Protein AF-A0A1M6J840-F1 (afdb_monomer)

Sequence (145 aa):
MKVAVNNKMIVSPKTFFLSILGLAYYFLIAIFLFRVDLVDKVESPLLLDLDFYFIVFISILLSFSWFLMNYFLTHFLLIYKLQNKRKSEPDLFISTMICSIGYLSCALLINYILDYDFGHFIAYAFLFLAIRIIWAVFSSAFFKK

pLDDT: mean 82.2, std 14.65, range [29.92, 95.06]

Secondary structure (DSSP, 8-state):
------------HHHHHHHHHHHHHHHHHHHHHH-HHHHTT--SSGGG-HHHHHHHHHHHHHHHHHHHHHHHHHHHHHHTT-S-TTS-HHHHHHHHHHHHHHHHHHHHHHHHHTT--HHHHHHHHHHHHHHHHHHHHHHHHH---

Mean predicted aligned error: 7.21 Å

Solvent-accessible surface area (backbone atoms only — not comparable to full-atom values): 8091 Å² total; per-residue (Å²): 133,87,78,76,75,77,88,66,86,80,77,52,71,67,56,51,53,52,48,34,55,59,41,16,52,56,43,42,51,46,40,65,72,37,33,56,84,60,51,74,64,49,50,87,63,61,94,78,25,64,56,46,53,48,52,52,50,51,14,42,51,53,17,46,56,50,50,50,50,49,51,52,50,41,50,52,40,57,77,68,55,47,54,70,96,82,63,54,72,68,58,49,44,52,54,47,50,56,54,48,52,52,33,47,52,50,18,50,51,52,27,59,76,67,72,46,52,49,68,53,29,53,51,43,30,52,46,50,53,50,51,49,50,52,48,41,53,49,46,43,71,73,60,76,123

Structure (mmCIF, N/CA/C/O backbone):
data_AF-A0A1M6J840-F1
#
_entry.id   AF-A0A1M6J840-F1
#
loop_
_atom_site.group_PDB
_atom_site.id
_atom_site.type_symbol
_atom_site.label_atom_id
_atom_site.label_alt_id
_atom_site.label_comp_id
_atom_site.label_asym_id
_atom_site.label_entity_id
_atom_site.label_seq_id
_atom_site.pdbx_PDB_ins_code
_atom_site.Cartn_x
_atom_site.Cartn_y
_atom_site.Cartn_z
_atom_site.occupancy
_atom_site.B_iso_or_equiv
_atom_site.auth_seq_id
_atom_site.auth_comp_id
_atom_site.auth_asym_id
_atom_site.auth_atom_id
_atom_site.pdbx_PDB_model_num
ATOM 1 N N . MET A 1 1 ? 27.668 3.331 -30.085 1.00 34.53 1 MET A N 1
ATOM 2 C CA . MET A 1 1 ? 27.729 4.018 -28.777 1.00 34.53 1 MET A CA 1
ATOM 3 C C . MET A 1 1 ? 26.636 3.430 -27.885 1.00 34.53 1 MET A C 1
ATOM 5 O O . MET A 1 1 ? 25.463 3.657 -28.152 1.00 34.53 1 MET A O 1
ATOM 9 N N . LYS A 1 2 ? 26.982 2.556 -26.927 1.00 29.92 2 LYS A N 1
ATOM 10 C CA . LYS A 1 2 ? 26.006 2.014 -25.964 1.00 29.92 2 LYS A CA 1
ATOM 11 C C . LYS A 1 2 ? 25.681 3.137 -24.982 1.00 29.92 2 LYS A C 1
ATOM 13 O O . LYS A 1 2 ? 26.524 3.481 -24.163 1.00 29.92 2 LYS A O 1
ATOM 18 N N . VAL A 1 3 ? 24.496 3.727 -25.104 1.00 31.25 3 VAL A N 1
ATOM 19 C CA . VAL A 1 3 ? 23.964 4.634 -24.084 1.00 31.25 3 VAL A CA 1
ATOM 20 C C . VAL A 1 3 ? 23.815 3.802 -22.814 1.00 31.25 3 VAL A C 1
ATOM 22 O O . VAL A 1 3 ? 23.022 2.860 -22.777 1.00 31.25 3 VAL A O 1
ATOM 25 N N . ALA A 1 4 ? 24.646 4.086 -21.814 1.00 35.59 4 ALA A N 1
ATOM 26 C CA . ALA A 1 4 ? 24.470 3.548 -20.479 1.00 35.59 4 ALA A CA 1
ATOM 27 C C . ALA A 1 4 ? 23.125 4.071 -19.967 1.00 35.59 4 ALA A C 1
ATOM 29 O O . ALA A 1 4 ? 22.979 5.260 -19.691 1.00 35.59 4 ALA A O 1
ATOM 30 N N . VAL A 1 5 ? 22.119 3.197 -19.925 1.00 42.78 5 VAL A N 1
ATOM 31 C CA . VAL A 1 5 ? 20.862 3.496 -19.240 1.00 42.78 5 VAL A CA 1
ATOM 32 C C . VAL A 1 5 ? 21.225 3.583 -17.766 1.00 42.78 5 VAL A C 1
ATOM 34 O O . VAL A 1 5 ? 21.649 2.601 -17.155 1.00 42.78 5 VAL A O 1
ATOM 37 N N . ASN A 1 6 ? 21.181 4.795 -17.229 1.00 40.94 6 ASN A N 1
ATOM 38 C CA . ASN A 1 6 ? 21.389 5.045 -15.818 1.00 40.94 6 ASN A CA 1
ATOM 39 C C . ASN A 1 6 ? 20.153 4.499 -15.090 1.00 40.94 6 ASN A C 1
ATOM 41 O O . ASN A 1 6 ? 19.196 5.233 -14.907 1.00 40.94 6 ASN A O 1
ATOM 45 N N . ASN A 1 7 ? 20.156 3.205 -14.742 1.00 52.66 7 ASN A N 1
ATOM 46 C CA . ASN A 1 7 ? 19.033 2.466 -14.135 1.00 52.66 7 ASN A CA 1
ATOM 47 C C . ASN A 1 7 ? 18.711 2.919 -12.689 1.00 52.66 7 ASN A C 1
ATOM 49 O O . ASN A 1 7 ? 18.474 2.094 -11.802 1.00 52.66 7 ASN A O 1
ATOM 53 N N . LYS A 1 8 ? 18.766 4.217 -12.392 1.00 56.44 8 LYS A N 1
ATOM 54 C CA . LYS A 1 8 ? 18.441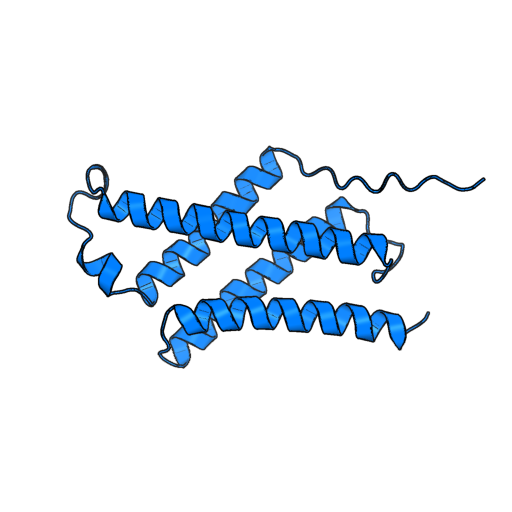 4.765 -11.077 1.00 56.44 8 LYS A CA 1
ATOM 55 C C . LYS A 1 8 ? 17.128 5.520 -11.187 1.00 56.44 8 LYS A C 1
ATOM 57 O O . LYS A 1 8 ? 17.108 6.698 -11.517 1.00 56.44 8 LYS A O 1
ATOM 62 N N . MET A 1 9 ? 16.045 4.840 -10.826 1.00 65.06 9 MET A N 1
ATOM 63 C CA . MET A 1 9 ? 14.765 5.490 -10.580 1.00 65.06 9 MET A CA 1
ATOM 64 C C . MET A 1 9 ? 14.904 6.407 -9.367 1.00 65.06 9 MET A C 1
ATOM 66 O O . MET A 1 9 ? 14.976 5.952 -8.226 1.00 65.06 9 MET A O 1
ATOM 70 N N . ILE A 1 10 ? 14.980 7.708 -9.624 1.00 72.38 10 ILE A N 1
ATOM 71 C CA . ILE A 1 10 ? 15.055 8.725 -8.581 1.00 72.38 10 ILE A CA 1
ATOM 72 C C . ILE A 1 10 ? 13.627 9.172 -8.278 1.00 72.38 10 ILE A C 1
ATOM 74 O O . ILE A 1 10 ? 13.005 9.882 -9.067 1.00 72.38 10 ILE A O 1
ATOM 78 N N . VAL A 1 11 ? 13.099 8.759 -7.127 1.00 75.56 11 VAL A N 1
ATOM 79 C CA . VAL A 1 11 ? 11.831 9.287 -6.612 1.00 75.56 11 VAL A CA 1
ATOM 80 C C . VAL A 1 11 ? 12.133 10.539 -5.799 1.00 75.56 11 VAL A C 1
ATOM 82 O O . VAL A 1 11 ? 12.941 10.505 -4.872 1.00 75.56 11 VAL A O 1
ATOM 85 N N . SER A 1 12 ? 11.493 11.660 -6.137 1.00 83.31 12 SER A N 1
ATOM 86 C CA . SER A 1 12 ? 11.677 12.888 -5.363 1.00 83.31 12 SER A CA 1
ATOM 87 C C . SER A 1 12 ? 11.091 12.732 -3.950 1.00 83.31 12 SER A C 1
ATOM 89 O O . SER A 1 12 ? 10.039 12.100 -3.800 1.00 83.31 12 SER A O 1
ATOM 91 N N . PRO A 1 13 ? 11.690 13.351 -2.914 1.00 82.00 13 PRO A N 1
ATOM 92 C CA . PRO A 1 13 ? 11.183 13.266 -1.541 1.00 82.00 13 PRO A CA 1
ATOM 93 C C . PRO A 1 13 ? 9.712 13.683 -1.413 1.00 82.00 13 PRO A C 1
ATOM 95 O O . PRO A 1 13 ? 8.946 13.072 -0.673 1.00 82.00 13 PRO A O 1
ATOM 98 N N . LYS A 1 14 ? 9.288 14.678 -2.203 1.00 83.19 14 LYS A N 1
ATOM 99 C CA . LYS A 1 14 ? 7.891 15.123 -2.278 1.00 83.19 14 LYS A CA 1
ATOM 100 C C . LYS A 1 14 ? 6.959 14.025 -2.803 1.00 83.19 14 LYS A C 1
ATOM 102 O O . LYS 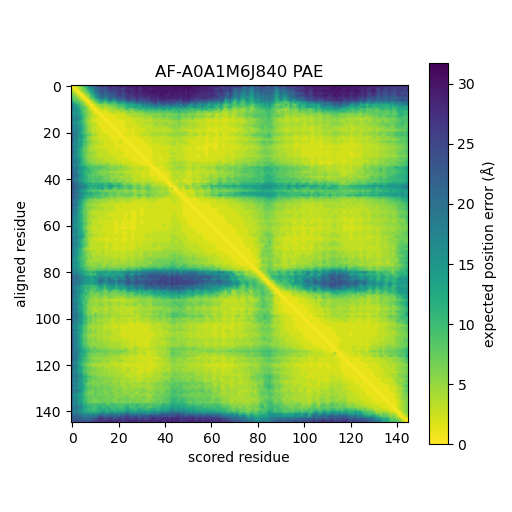A 1 14 ? 5.891 13.819 -2.239 1.00 83.19 14 LYS A O 1
ATOM 107 N N . THR A 1 15 ? 7.360 13.318 -3.861 1.00 82.94 15 THR A N 1
ATOM 108 C CA . THR A 1 15 ? 6.565 12.221 -4.442 1.00 82.94 15 THR A CA 1
ATOM 109 C C . THR A 1 15 ? 6.479 11.048 -3.481 1.00 82.94 15 THR A C 1
ATOM 111 O O . THR A 1 15 ? 5.400 10.490 -3.307 1.00 82.94 15 THR A O 1
ATOM 114 N N . PHE A 1 16 ? 7.593 10.711 -2.828 1.00 86.50 16 PHE A N 1
ATOM 115 C CA . PHE A 1 16 ? 7.627 9.703 -1.775 1.00 86.50 16 PHE A CA 1
ATOM 116 C C . PHE A 1 16 ? 6.621 10.045 -0.668 1.00 86.50 16 PHE A C 1
ATOM 118 O O . PHE A 1 16 ? 5.696 9.278 -0.425 1.00 86.50 16 PHE A O 1
ATOM 125 N N . PHE A 1 17 ? 6.728 11.235 -0.076 1.00 87.06 17 PHE A N 1
ATOM 126 C CA . PHE A 1 17 ? 5.867 11.650 1.030 1.00 87.06 17 PHE A CA 1
ATOM 127 C C . PHE A 1 17 ? 4.377 11.669 0.656 1.00 87.06 17 PHE A C 1
ATOM 129 O O . PHE A 1 17 ? 3.554 11.096 1.368 1.00 87.06 17 PHE A O 1
ATOM 136 N N . LEU A 1 18 ? 4.030 12.263 -0.492 1.00 86.62 18 LEU A N 1
ATOM 137 C CA . LEU A 1 18 ? 2.647 12.301 -0.980 1.00 86.62 18 LEU A CA 1
ATOM 138 C C . LEU A 1 18 ? 2.096 10.905 -1.283 1.00 86.62 18 LEU A C 1
ATOM 140 O O . LEU A 1 18 ? 0.924 10.644 -1.025 1.00 86.62 18 LEU A O 1
ATOM 144 N N . SER A 1 19 ? 2.934 10.004 -1.800 1.00 87.31 19 SER A N 1
ATOM 145 C CA . SER A 1 19 ? 2.535 8.619 -2.052 1.00 87.31 19 SER A CA 1
ATOM 146 C C . SER A 1 19 ? 2.227 7.891 -0.750 1.00 87.31 19 SER A C 1
ATOM 148 O O . SER A 1 19 ? 1.197 7.232 -0.660 1.00 87.31 19 SER A O 1
ATOM 150 N N . ILE A 1 20 ? 3.085 8.041 0.264 1.00 91.88 20 ILE A N 1
ATOM 151 C CA . ILE A 1 20 ? 2.887 7.407 1.570 1.00 91.88 20 ILE A CA 1
ATOM 152 C C . ILE A 1 20 ? 1.609 7.919 2.236 1.00 91.88 20 ILE A C 1
AT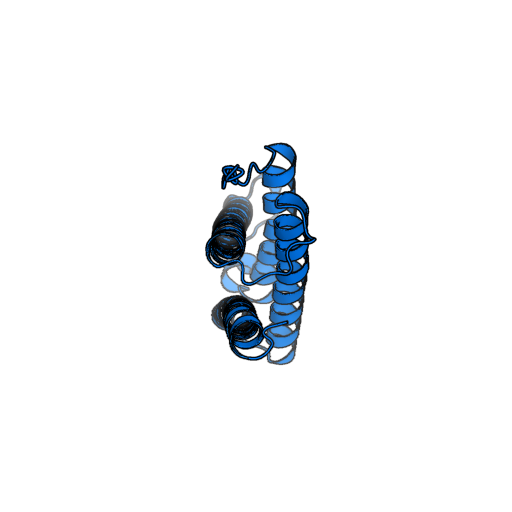OM 154 O O . ILE A 1 20 ? 0.791 7.120 2.686 1.00 91.88 20 ILE A O 1
ATOM 158 N N . LEU A 1 21 ? 1.393 9.233 2.262 1.00 88.56 21 LEU A N 1
ATOM 159 C CA . LEU A 1 21 ? 0.173 9.808 2.834 1.00 88.56 21 LEU A CA 1
ATOM 160 C C . LEU A 1 21 ? -1.086 9.380 2.079 1.00 88.56 21 LEU A C 1
ATOM 162 O O . LEU A 1 21 ? -2.062 8.966 2.699 1.00 88.56 21 LEU A O 1
ATOM 166 N N . GLY A 1 22 ? -1.053 9.440 0.745 1.00 87.94 22 GLY A N 1
ATOM 167 C CA . GLY A 1 22 ? -2.188 9.048 -0.086 1.00 87.94 22 GLY A CA 1
ATOM 168 C C . GLY A 1 22 ? -2.566 7.579 0.103 1.00 87.94 22 GLY A C 1
ATOM 169 O O . GLY A 1 22 ? -3.743 7.263 0.225 1.00 87.94 22 GLY A O 1
ATOM 170 N N . LEU A 1 23 ? -1.579 6.686 0.182 1.00 91.94 23 LEU A N 1
ATOM 171 C CA . LEU A 1 23 ? -1.792 5.258 0.432 1.00 91.94 23 LEU A CA 1
ATOM 172 C C . LEU A 1 23 ? -2.229 4.971 1.875 1.00 91.94 23 LEU A C 1
ATOM 174 O O . LEU A 1 23 ? -3.079 4.109 2.088 1.00 91.94 23 LEU A O 1
ATOM 178 N N . ALA A 1 24 ? -1.694 5.699 2.861 1.00 93.88 24 ALA A N 1
ATOM 179 C CA . ALA A 1 24 ? -2.052 5.518 4.269 1.00 93.88 24 ALA A CA 1
ATOM 180 C C . ALA A 1 24 ? -3.550 5.742 4.502 1.00 93.88 24 ALA A C 1
ATOM 182 O O . ALA A 1 24 ? -4.147 5.035 5.305 1.00 93.88 24 ALA A O 1
ATOM 183 N N . TYR A 1 25 ? -4.174 6.647 3.744 1.00 92.19 25 TYR A N 1
ATOM 184 C CA . TYR A 1 25 ? -5.618 6.869 3.794 1.00 92.19 25 TYR A CA 1
ATOM 185 C C . TYR A 1 25 ? -6.438 5.617 3.429 1.00 92.19 25 TYR A C 1
ATOM 187 O O . TYR A 1 25 ? -7.427 5.318 4.094 1.00 92.19 25 TYR A O 1
ATOM 195 N N . TYR A 1 26 ? -6.008 4.836 2.432 1.00 91.94 26 TYR A N 1
ATOM 196 C CA . TYR A 1 26 ? -6.693 3.592 2.052 1.00 91.94 26 TYR A CA 1
ATOM 197 C C . TYR A 1 26 ? -6.5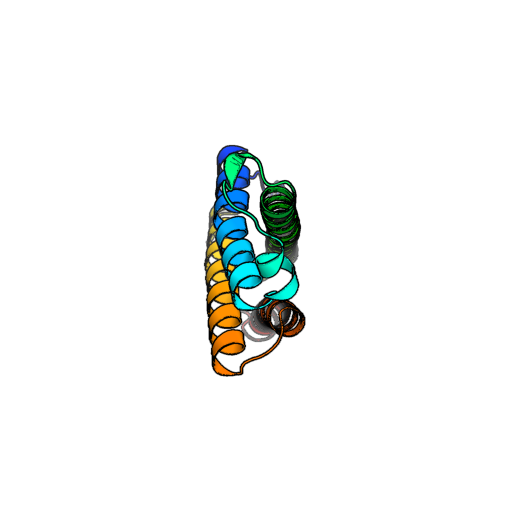76 2.518 3.132 1.00 91.94 26 TYR A C 1
ATOM 199 O O . TYR A 1 26 ? -7.551 1.828 3.420 1.00 91.94 26 TYR A O 1
ATOM 207 N N . PHE A 1 27 ? -5.400 2.390 3.751 1.00 94.19 27 PHE A N 1
ATOM 208 C CA . PHE A 1 27 ? -5.202 1.451 4.857 1.00 94.19 27 PHE A CA 1
ATOM 209 C C . PHE A 1 27 ? -5.952 1.880 6.115 1.00 94.19 27 PHE A C 1
ATOM 211 O O . PHE A 1 27 ? -6.503 1.024 6.798 1.00 94.19 27 PHE A O 1
ATOM 218 N N . LEU A 1 28 ? -6.043 3.186 6.371 1.00 94.81 28 LEU A N 1
ATOM 219 C CA . LEU A 1 28 ? -6.853 3.723 7.456 1.00 94.81 28 LEU A CA 1
ATOM 220 C C . LEU A 1 28 ? -8.323 3.338 7.257 1.00 94.81 28 LEU A C 1
ATOM 222 O O . LEU A 1 28 ? -8.913 2.730 8.143 1.00 94.81 28 LEU A O 1
ATOM 226 N N . ILE A 1 29 ? -8.887 3.596 6.070 1.00 93.50 29 ILE A N 1
ATOM 227 C CA . ILE A 1 29 ? -10.257 3.174 5.733 1.00 93.50 29 ILE A CA 1
ATOM 228 C C . ILE A 1 29 ? -10.422 1.660 5.904 1.00 93.50 29 ILE A C 1
ATOM 230 O O . ILE A 1 29 ? -11.387 1.221 6.520 1.00 93.50 29 ILE A O 1
ATOM 234 N N . ALA A 1 30 ? -9.481 0.859 5.401 1.00 93.50 30 ALA A N 1
ATOM 235 C CA . ALA A 1 30 ? -9.543 -0.596 5.518 1.00 93.50 30 ALA A CA 1
ATOM 236 C C . ALA A 1 30 ? -9.567 -1.069 6.981 1.00 93.50 30 ALA A C 1
ATOM 238 O O . ALA A 1 30 ? -10.322 -1.976 7.318 1.00 93.50 30 ALA A O 1
ATOM 239 N N . ILE A 1 31 ? -8.759 -0.461 7.856 1.00 93.62 31 ILE A N 1
ATOM 240 C CA . ILE A 1 31 ? -8.750 -0.781 9.290 1.00 93.62 31 ILE A CA 1
ATOM 241 C C . ILE A 1 31 ? -10.092 -0.400 9.917 1.00 93.62 31 ILE A C 1
ATOM 243 O O . ILE A 1 31 ? -10.683 -1.220 10.612 1.00 93.62 31 ILE A O 1
ATOM 247 N N . PHE A 1 32 ? -10.615 0.790 9.618 1.00 91.88 32 PHE A N 1
ATOM 248 C CA . PHE A 1 32 ? -11.909 1.221 10.149 1.00 91.88 32 PHE A CA 1
ATOM 249 C C . PHE A 1 32 ? -13.083 0.351 9.684 1.00 91.88 32 PHE A C 1
ATOM 251 O O . PHE A 1 32 ? -14.048 0.187 10.423 1.00 91.88 32 PHE A O 1
ATOM 258 N N . LEU A 1 33 ? -13.005 -0.217 8.479 1.00 91.94 33 LEU A N 1
ATOM 259 C CA . LEU A 1 33 ? -14.050 -1.087 7.939 1.00 91.94 33 LEU A CA 1
ATOM 260 C C . LEU A 1 33 ? -13.935 -2.540 8.412 1.00 91.94 33 LEU A C 1
ATOM 262 O O . LEU A 1 33 ? -14.958 -3.178 8.630 1.00 91.94 33 LEU A O 1
ATOM 266 N N . PHE A 1 34 ? -12.718 -3.078 8.545 1.00 92.25 34 PHE A N 1
ATOM 267 C CA . PHE A 1 34 ? -12.505 -4.527 8.693 1.00 92.25 34 PHE A CA 1
ATOM 268 C C . PHE A 1 34 ? -11.794 -4.943 9.990 1.00 92.25 34 PHE A C 1
ATOM 270 O O . PHE A 1 34 ? -11.577 -6.135 10.210 1.00 92.25 34 PHE A O 1
ATOM 277 N N . ARG A 1 35 ? -11.394 -3.993 10.844 1.00 90.81 35 ARG A N 1
ATOM 278 C CA . ARG A 1 35 ? -10.776 -4.236 12.162 1.00 90.81 35 ARG A CA 1
ATOM 279 C C . ARG A 1 35 ? -11.537 -3.510 13.260 1.00 90.81 35 ARG A C 1
ATOM 281 O O . ARG A 1 35 ? -10.995 -2.656 13.960 1.00 90.81 35 ARG A O 1
ATOM 288 N N . VAL A 1 36 ? -12.805 -3.882 13.408 1.00 87.00 36 VAL A N 1
ATOM 289 C CA . VAL A 1 36 ? -13.703 -3.346 14.444 1.00 87.00 36 VAL A CA 1
ATOM 290 C C . VAL A 1 36 ? -13.084 -3.497 15.842 1.00 87.00 36 VAL A C 1
ATOM 292 O O . VAL A 1 36 ? -13.147 -2.578 16.642 1.00 87.00 36 VAL A O 1
ATOM 295 N N . ASP A 1 37 ? -12.332 -4.576 16.081 1.00 88.94 37 ASP A N 1
ATOM 296 C CA . ASP A 1 37 ? -11.588 -4.827 17.324 1.00 88.94 37 ASP A CA 1
ATOM 297 C C . ASP A 1 37 ? -10.543 -3.754 17.687 1.00 88.94 37 ASP A C 1
ATOM 299 O O . ASP A 1 37 ? -10.203 -3.590 18.861 1.00 88.94 37 ASP A O 1
ATOM 303 N N . LEU A 1 38 ? -9.991 -3.059 16.689 1.00 87.31 38 LEU A N 1
ATOM 304 C CA . LEU A 1 38 ? -9.082 -1.931 16.896 1.00 87.31 38 LEU A CA 1
ATOM 305 C C . LEU A 1 38 ? -9.854 -0.621 17.038 1.00 87.31 38 LEU A C 1
ATOM 307 O O . LEU A 1 38 ? -9.464 0.222 17.838 1.00 87.31 38 LEU A O 1
ATOM 311 N N . VAL A 1 39 ? -10.939 -0.460 16.280 1.00 88.31 39 VAL A N 1
ATOM 312 C CA . VAL A 1 39 ? -11.776 0.747 16.301 1.00 88.31 39 VAL A CA 1
ATOM 313 C C . VAL A 1 39 ? -12.516 0.889 17.628 1.00 88.31 39 VAL A C 1
ATOM 315 O O . VAL A 1 39 ? -12.603 1.994 18.145 1.00 88.31 39 VAL A O 1
ATOM 318 N N . ASP A 1 40 ? -12.983 -0.209 18.218 1.00 90.19 40 ASP A N 1
ATOM 319 C CA . ASP A 1 40 ? -13.725 -0.198 19.486 1.00 90.19 40 ASP A CA 1
ATOM 320 C C . ASP A 1 40 ? -12.881 0.277 20.681 1.00 90.19 40 ASP A C 1
ATOM 322 O O . ASP A 1 40 ? -13.427 0.644 21.718 1.00 90.19 40 ASP A O 1
ATOM 326 N N . LYS A 1 41 ? -11.550 0.271 20.545 1.00 90.19 41 LYS A N 1
ATOM 327 C CA . LYS A 1 41 ? -10.617 0.788 21.558 1.00 90.19 41 LYS A CA 1
ATOM 328 C C . LYS A 1 41 ? -10.394 2.290 21.446 1.00 90.19 41 LYS A C 1
ATOM 330 O O . LYS A 1 41 ? -9.796 2.874 22.338 1.00 90.19 41 LYS A O 1
ATOM 335 N N . VAL A 1 42 ? -10.837 2.895 20.346 1.00 90.00 42 VAL A N 1
ATOM 336 C CA . VAL A 1 42 ? -10.636 4.315 20.091 1.00 90.00 42 VAL A CA 1
ATOM 337 C C . VAL A 1 42 ? -11.595 5.121 20.960 1.00 90.00 42 VAL A C 1
ATOM 339 O O . VAL A 1 42 ? -12.817 5.003 20.845 1.00 90.00 42 VAL A O 1
ATOM 342 N N . GLU A 1 43 ? -11.039 5.981 21.803 1.00 87.38 43 GLU A N 1
ATOM 343 C CA . GLU A 1 43 ? -11.784 6.819 22.736 1.00 87.38 43 GLU A CA 1
ATOM 344 C C . GLU A 1 43 ? -11.755 8.298 22.323 1.00 87.38 43 GLU A C 1
ATOM 346 O O . GLU A 1 43 ? -10.835 8.814 21.684 1.00 87.38 43 GLU A O 1
ATOM 351 N N . SER A 1 44 ? -12.800 9.036 22.703 1.00 84.50 44 SER A N 1
ATOM 352 C CA . SER A 1 44 ? -12.847 10.484 22.503 1.00 84.50 44 SER A CA 1
ATOM 353 C C . SER A 1 44 ? -12.229 11.226 23.698 1.00 84.50 44 SER A C 1
ATOM 355 O O . SER A 1 44 ? -12.588 10.904 24.831 1.00 84.50 44 SER A O 1
ATOM 357 N N . PRO A 1 45 ? -11.424 12.288 23.494 1.00 86.00 45 PRO A N 1
ATOM 358 C CA . PRO A 1 45 ? -11.101 12.930 22.218 1.00 86.00 45 PRO A CA 1
ATOM 359 C C . PRO A 1 45 ? -9.893 12.301 21.496 1.00 86.00 45 PRO A C 1
ATOM 361 O O . PRO A 1 45 ? -8.815 12.174 22.070 1.00 86.00 45 PRO A O 1
ATOM 364 N N . LEU A 1 46 ? -10.037 12.067 20.183 1.00 85.62 46 LEU A N 1
ATOM 365 C CA . LEU A 1 46 ? -9.046 11.392 19.320 1.00 85.62 46 LEU A CA 1
ATOM 366 C C . LEU A 1 46 ? -7.622 11.966 19.392 1.00 85.62 46 LEU A C 1
ATOM 368 O O . LEU A 1 46 ? -6.647 11.251 19.199 1.00 85.62 46 LEU A O 1
ATOM 372 N N . LEU A 1 47 ? -7.480 13.270 19.656 1.00 85.94 47 LEU A N 1
ATOM 373 C CA . LEU A 1 47 ? -6.172 13.932 19.717 1.00 85.94 47 LEU A CA 1
ATOM 374 C C . LEU A 1 47 ? -5.288 13.442 20.871 1.00 85.94 47 LEU A C 1
ATOM 376 O O . LEU A 1 47 ? -4.077 13.663 20.820 1.00 85.94 47 LEU A O 1
ATOM 380 N N . LEU A 1 48 ? -5.871 12.816 21.894 1.00 88.81 48 LEU A N 1
ATOM 381 C CA . LEU A 1 48 ? -5.165 12.295 23.067 1.00 88.81 48 LEU A CA 1
ATOM 382 C C . LEU A 1 48 ? -5.152 10.763 23.115 1.00 88.81 48 LEU A C 1
ATOM 384 O O . LEU A 1 48 ? -4.604 10.193 24.054 1.00 88.81 48 LEU A O 1
ATOM 388 N N . ASP A 1 49 ? -5.738 10.108 22.116 1.00 91.19 49 ASP A N 1
ATOM 389 C CA . ASP A 1 49 ? -5.942 8.669 22.118 1.00 91.19 49 ASP A CA 1
ATOM 390 C C . ASP A 1 49 ? -4.755 7.925 21.487 1.00 91.19 49 ASP A C 1
ATOM 392 O O . ASP A 1 49 ? -4.455 8.055 20.296 1.00 91.19 49 ASP A O 1
ATOM 396 N N . LEU A 1 50 ? -4.076 7.120 22.307 1.00 91.69 50 LEU A N 1
ATOM 397 C CA . LEU A 1 50 ? -2.940 6.305 21.887 1.00 91.69 50 LEU A CA 1
ATOM 398 C C . LEU A 1 50 ? -3.340 5.211 20.891 1.00 91.69 50 LEU A C 1
ATOM 400 O O . LEU A 1 50 ? -2.547 4.917 19.992 1.00 91.69 50 LEU A O 1
ATOM 404 N N . ASP A 1 51 ? -4.541 4.644 21.007 1.00 92.50 51 ASP A N 1
ATOM 405 C CA . ASP A 1 51 ? -5.032 3.609 20.097 1.00 92.50 51 ASP A CA 1
ATOM 406 C C . ASP A 1 51 ? -5.314 4.200 18.708 1.00 92.50 51 ASP A C 1
ATOM 408 O O . ASP A 1 51 ? -4.929 3.617 17.686 1.00 92.50 51 ASP A O 1
ATOM 412 N N . PHE A 1 52 ? -5.847 5.425 18.646 1.00 92.56 52 PHE A N 1
ATOM 413 C CA . PHE A 1 52 ? -5.961 6.168 17.390 1.00 92.56 52 PHE A CA 1
ATOM 414 C C . PHE 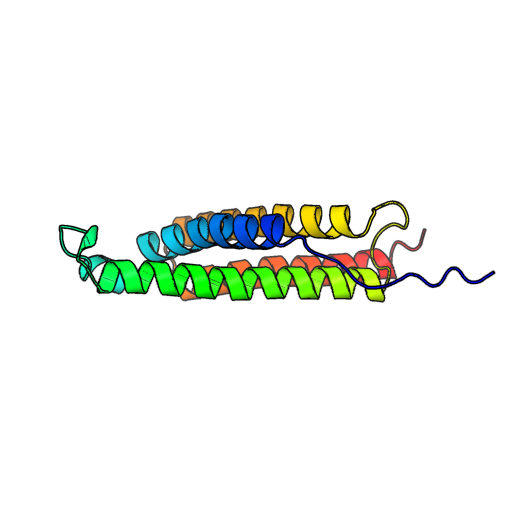A 1 52 ? -4.593 6.395 16.725 1.00 92.56 52 PHE A C 1
ATOM 416 O O . PHE A 1 52 ? -4.415 6.086 15.539 1.00 92.56 52 PHE A O 1
ATOM 423 N N . TYR A 1 53 ? -3.592 6.885 17.467 1.00 93.50 53 TYR A N 1
ATOM 424 C CA . TYR A 1 53 ? -2.244 7.078 16.911 1.00 93.50 53 TYR A CA 1
ATOM 425 C C . TYR A 1 53 ? -1.581 5.759 16.505 1.00 93.50 53 TYR A C 1
ATOM 427 O O . TYR A 1 53 ? -0.851 5.726 15.510 1.00 93.50 53 TYR A O 1
ATOM 435 N N . PHE A 1 54 ? -1.855 4.668 17.219 1.00 93.56 54 PHE A N 1
ATOM 436 C CA . PHE A 1 54 ? -1.396 3.332 16.855 1.00 93.56 54 PHE A CA 1
ATOM 437 C C . PHE A 1 54 ? -1.992 2.871 15.516 1.00 93.56 54 PHE A C 1
ATOM 439 O O . PHE A 1 54 ? -1.253 2.405 14.643 1.00 93.56 54 PHE A O 1
ATOM 446 N N . ILE A 1 55 ? -3.293 3.079 15.294 1.00 94.38 55 ILE A N 1
ATOM 447 C CA . ILE A 1 55 ? -3.961 2.786 14.014 1.00 94.38 55 ILE A CA 1
ATOM 448 C C . ILE A 1 55 ? -3.360 3.617 12.871 1.00 94.38 55 ILE A C 1
ATOM 450 O O . ILE A 1 55 ? -3.059 3.084 11.792 1.00 94.38 55 ILE A O 1
ATOM 454 N N . VAL A 1 56 ? -3.139 4.915 13.096 1.00 93.94 56 VAL A N 1
ATOM 455 C CA . VAL A 1 56 ? -2.493 5.799 12.112 1.00 93.94 56 VAL A CA 1
ATOM 456 C C . VAL A 1 56 ? -1.076 5.313 11.800 1.00 93.94 56 VAL A C 1
ATOM 458 O O . VAL A 1 56 ? -0.694 5.227 10.630 1.00 93.94 56 VAL A O 1
ATOM 461 N N . PHE A 1 57 ? -0.309 4.933 12.820 1.00 94.56 57 PHE A N 1
ATOM 462 C CA . PHE A 1 57 ? 1.043 4.410 12.659 1.00 94.56 57 PHE A CA 1
ATOM 463 C C . PHE A 1 57 ? 1.072 3.112 11.839 1.00 94.56 57 PHE A C 1
ATOM 465 O O . PHE A 1 57 ? 1.845 3.017 10.882 1.00 94.56 57 PHE A O 1
ATOM 472 N N . ILE A 1 58 ? 0.191 2.148 12.131 1.00 93.88 58 ILE A N 1
ATOM 473 C CA . ILE A 1 58 ? 0.058 0.918 11.331 1.00 93.88 58 ILE A CA 1
ATOM 474 C C . ILE A 1 58 ? -0.290 1.250 9.877 1.00 93.88 58 ILE A C 1
ATOM 476 O O . ILE A 1 58 ? 0.302 0.683 8.957 1.00 93.88 58 ILE A O 1
ATOM 480 N N . SER A 1 59 ? -1.208 2.191 9.652 1.00 94.88 59 SER A N 1
ATOM 481 C CA . SER A 1 59 ? -1.610 2.608 8.302 1.00 94.88 59 SER A CA 1
ATOM 482 C C . SER A 1 59 ? -0.432 3.183 7.508 1.00 94.88 59 SER A C 1
ATOM 484 O O . SER A 1 59 ? -0.270 2.887 6.321 1.00 94.88 59 SER A O 1
ATOM 486 N N . ILE A 1 60 ? 0.432 3.963 8.166 1.00 94.81 60 ILE A N 1
ATOM 487 C CA . ILE A 1 60 ? 1.665 4.497 7.573 1.00 94.81 60 ILE A CA 1
ATOM 488 C C . ILE A 1 60 ? 2.666 3.372 7.276 1.00 94.81 60 ILE A C 1
ATOM 490 O O . ILE A 1 60 ? 3.264 3.371 6.198 1.00 94.81 60 ILE A O 1
ATOM 494 N N . LEU A 1 61 ? 2.834 2.399 8.177 1.00 95.06 61 LEU A N 1
ATOM 495 C CA . LEU A 1 61 ? 3.719 1.251 7.942 1.00 95.06 61 LEU A CA 1
ATOM 496 C C . LEU A 1 61 ? 3.259 0.411 6.746 1.00 95.06 61 LEU A C 1
ATOM 498 O O . LEU A 1 61 ? 4.067 0.106 5.868 1.00 95.06 61 LEU A O 1
ATOM 502 N N . LEU A 1 62 ? 1.965 0.090 6.667 1.00 93.56 62 LEU A N 1
ATOM 503 C CA . LEU A 1 62 ? 1.386 -0.647 5.539 1.00 93.56 62 LEU A CA 1
ATOM 504 C C . LEU A 1 62 ? 1.544 0.123 4.227 1.00 93.56 62 LEU A C 1
ATOM 506 O O . LEU A 1 62 ? 1.940 -0.448 3.210 1.00 93.56 62 LEU A O 1
ATOM 510 N N . SER A 1 63 ? 1.312 1.433 4.267 1.00 93.88 63 SER A N 1
ATOM 511 C CA . SER A 1 63 ? 1.555 2.330 3.143 1.00 93.88 63 SER A CA 1
ATOM 512 C C . SER A 1 63 ? 3.014 2.314 2.680 1.00 93.88 63 SER A C 1
ATOM 514 O O . SER A 1 63 ? 3.285 2.222 1.480 1.00 93.88 63 SER A O 1
ATOM 516 N N . PHE A 1 64 ? 3.968 2.326 3.612 1.00 93.31 64 PHE A N 1
ATOM 517 C CA . PHE A 1 64 ? 5.390 2.235 3.298 1.00 93.31 64 PHE A CA 1
ATOM 518 C C . PHE A 1 64 ? 5.767 0.894 2.670 1.00 93.31 64 PHE A C 1
ATOM 520 O O . PHE A 1 64 ? 6.435 0.871 1.632 1.00 93.31 64 PHE A O 1
ATOM 527 N N . SER A 1 65 ? 5.286 -0.219 3.223 1.00 91.62 65 SER A N 1
ATOM 528 C CA . SER A 1 65 ? 5.462 -1.544 2.621 1.00 91.62 65 SER A CA 1
ATOM 529 C C . SER A 1 65 ? 4.871 -1.608 1.209 1.00 91.62 65 SER A C 1
ATOM 531 O O . SER A 1 65 ? 5.512 -2.118 0.286 1.00 91.62 65 SER A O 1
ATOM 533 N N . TRP A 1 66 ? 3.685 -1.033 1.010 1.00 91.38 66 TRP A N 1
ATOM 534 C CA . TRP A 1 66 ? 3.026 -0.979 -0.291 1.00 91.38 66 TRP A CA 1
ATOM 535 C C . TRP A 1 66 ? 3.799 -0.126 -1.302 1.00 91.38 66 TRP A C 1
ATOM 537 O O . TRP A 1 66 ? 4.004 -0.532 -2.450 1.00 91.38 66 TRP A O 1
ATOM 547 N N . PHE A 1 67 ? 4.281 1.042 -0.880 1.00 91.19 67 PHE A N 1
ATOM 548 C CA . PHE A 1 67 ? 5.131 1.908 -1.691 1.00 91.19 67 PHE A CA 1
ATOM 549 C C . PHE A 1 67 ? 6.409 1.186 -2.124 1.00 91.19 67 PHE A C 1
ATOM 551 O O . PHE A 1 67 ? 6.728 1.170 -3.315 1.00 91.19 67 PHE A O 1
ATOM 558 N N . LEU A 1 68 ? 7.115 0.547 -1.183 1.00 89.94 68 LEU A N 1
ATOM 559 C CA . LEU A 1 68 ? 8.322 -0.224 -1.477 1.00 89.94 68 LEU A CA 1
ATOM 560 C C . LEU A 1 68 ? 8.039 -1.314 -2.505 1.00 89.94 68 LEU A C 1
ATOM 562 O O . LEU A 1 68 ? 8.799 -1.478 -3.457 1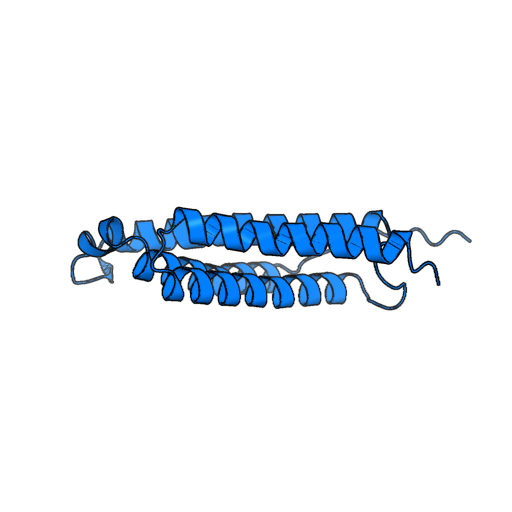.00 89.94 68 LEU A O 1
ATOM 566 N N . MET A 1 69 ? 6.920 -2.017 -2.365 1.00 88.31 69 MET A N 1
ATOM 567 C CA . MET A 1 69 ? 6.548 -3.057 -3.310 1.00 88.31 69 MET A CA 1
ATOM 568 C C . MET A 1 69 ? 6.292 -2.504 -4.723 1.00 88.31 69 MET A C 1
ATOM 570 O O . MET A 1 69 ? 6.756 -3.088 -5.702 1.00 88.31 69 MET A O 1
ATOM 574 N N . ASN A 1 70 ? 5.640 -1.345 -4.853 1.00 87.62 70 ASN A N 1
ATOM 575 C CA . ASN A 1 70 ? 5.472 -0.673 -6.148 1.00 87.62 70 ASN A CA 1
ATOM 576 C C . ASN A 1 70 ? 6.797 -0.164 -6.728 1.00 87.62 70 ASN A C 1
ATOM 578 O O . ASN A 1 70 ? 7.005 -0.223 -7.943 1.00 87.62 70 ASN A O 1
ATOM 582 N N . TYR A 1 71 ? 7.706 0.306 -5.875 1.00 86.94 71 TYR A N 1
ATOM 583 C CA . TYR A 1 71 ? 9.052 0.703 -6.273 1.00 86.94 71 TYR A CA 1
ATOM 584 C C . TYR A 1 71 ? 9.850 -0.493 -6.816 1.00 86.94 71 TYR A C 1
ATOM 586 O O . TYR A 1 71 ? 10.376 -0.420 -7.929 1.00 86.94 71 TYR A O 1
ATOM 594 N N . PHE A 1 72 ? 9.864 -1.623 -6.098 1.00 86.69 72 PHE A N 1
ATOM 595 C CA . PHE A 1 72 ? 10.500 -2.863 -6.556 1.00 86.69 72 PHE A CA 1
ATOM 596 C C . PHE A 1 72 ? 9.868 -3.394 -7.841 1.00 86.69 72 PHE A C 1
ATOM 598 O O . PHE A 1 72 ? 10.593 -3.769 -8.761 1.00 86.69 72 PHE A O 1
ATOM 605 N N . LEU A 1 73 ? 8.537 -3.369 -7.945 1.00 83.94 73 LEU A N 1
ATOM 606 C CA . LEU A 1 73 ? 7.827 -3.754 -9.161 1.00 83.94 73 LEU A CA 1
ATOM 607 C C . LEU A 1 73 ? 8.257 -2.899 -10.354 1.00 83.94 73 LEU A C 1
ATOM 609 O O . LEU A 1 73 ? 8.570 -3.422 -11.422 1.00 83.94 73 LEU A O 1
ATOM 613 N N . THR A 1 74 ? 8.286 -1.581 -10.179 1.00 83.00 74 THR A N 1
ATOM 614 C CA . THR A 1 74 ? 8.673 -0.664 -11.253 1.00 83.00 74 THR A CA 1
ATOM 615 C C . THR A 1 74 ? 10.124 -0.919 -11.676 1.00 83.00 74 THR A C 1
ATOM 617 O O . THR A 1 74 ? 10.406 -0.993 -12.871 1.00 83.00 74 THR A O 1
ATOM 620 N N . HIS A 1 75 ? 11.032 -1.147 -10.721 1.00 81.44 75 HIS A N 1
ATOM 621 C CA . HIS A 1 75 ? 12.421 -1.532 -11.003 1.00 81.44 75 HIS A CA 1
ATOM 622 C C . HIS A 1 75 ? 12.528 -2.857 -11.754 1.00 81.44 75 HIS A C 1
ATOM 624 O O . HIS A 1 75 ? 13.249 -2.940 -12.748 1.00 81.44 75 HIS A O 1
ATOM 630 N N . PHE A 1 76 ? 11.784 -3.880 -11.332 1.00 80.38 76 PHE A N 1
ATOM 631 C CA . PHE A 1 76 ? 11.730 -5.168 -12.019 1.00 80.38 76 PHE A CA 1
ATOM 632 C C . PHE A 1 76 ? 11.273 -4.997 -13.476 1.00 80.38 76 PHE A C 1
ATOM 634 O O . PHE A 1 76 ? 11.928 -5.481 -14.399 1.00 80.38 76 PHE A O 1
ATOM 641 N N . LEU A 1 77 ? 10.205 -4.229 -13.708 1.00 77.50 77 LEU A N 1
ATOM 642 C CA . LEU A 1 77 ? 9.708 -3.948 -15.058 1.00 77.50 77 LEU A CA 1
ATOM 643 C C . LEU A 1 77 ? 10.737 -3.203 -15.928 1.00 77.50 77 LEU A C 1
ATOM 645 O O . LEU A 1 77 ? 10.822 -3.482 -17.128 1.00 77.50 77 LEU A O 1
ATOM 649 N N . LEU A 1 78 ? 11.527 -2.295 -15.340 1.00 76.38 78 LEU A N 1
ATOM 650 C CA . LEU A 1 78 ? 12.601 -1.570 -16.033 1.00 76.38 78 LEU A CA 1
ATOM 651 C C . LEU A 1 78 ? 13.780 -2.479 -16.398 1.00 76.38 78 LEU A C 1
ATOM 653 O O . LEU A 1 78 ? 14.202 -2.485 -17.556 1.00 76.38 78 LEU A O 1
ATOM 657 N N . ILE A 1 79 ? 14.289 -3.269 -15.443 1.00 74.19 79 ILE A N 1
ATOM 658 C CA . ILE A 1 79 ? 15.445 -4.162 -15.647 1.00 74.19 79 ILE A CA 1
ATOM 659 C C . ILE A 1 79 ? 15.163 -5.157 -16.772 1.00 74.19 79 ILE A C 1
ATOM 661 O O . ILE A 1 79 ? 15.982 -5.330 -17.676 1.00 74.19 79 ILE A O 1
ATOM 665 N N . TYR A 1 80 ? 13.981 -5.770 -16.753 1.00 70.56 80 TYR A N 1
ATOM 666 C CA . TYR A 1 80 ? 13.602 -6.776 -17.741 1.00 70.56 80 TYR A CA 1
ATOM 667 C C . TYR A 1 80 ? 13.024 -6.178 -19.032 1.00 70.56 80 TYR A C 1
ATOM 669 O O . TYR A 1 80 ? 12.618 -6.927 -19.918 1.00 70.56 80 TYR A O 1
ATOM 677 N N . LYS A 1 81 ? 13.000 -4.839 -19.168 1.00 68.12 81 LYS A N 1
ATOM 678 C CA . LYS A 1 81 ? 12.446 -4.110 -20.327 1.00 68.12 81 LYS A CA 1
ATOM 679 C C . LYS A 1 81 ? 11.074 -4.639 -20.763 1.00 68.12 81 LYS A C 1
ATOM 681 O O . LYS A 1 81 ? 10.749 -4.632 -21.948 1.00 68.12 81 LYS A O 1
ATOM 686 N N . LEU A 1 82 ? 10.261 -5.080 -19.801 1.00 64.06 82 LEU A N 1
ATOM 687 C CA . LEU A 1 82 ? 8.946 -5.693 -20.042 1.00 64.06 82 LEU A CA 1
ATOM 688 C C . LEU A 1 82 ? 7.905 -4.651 -20.486 1.00 64.06 82 LEU A C 1
ATOM 690 O O . LEU A 1 82 ? 6.753 -4.980 -20.749 1.00 64.06 82 LEU A O 1
ATOM 694 N N . GLN A 1 83 ? 8.295 -3.376 -20.538 1.00 60.50 83 GLN A N 1
ATOM 695 C CA . GLN A 1 83 ? 7.456 -2.243 -20.894 1.00 60.50 83 GLN A CA 1
ATOM 696 C C . GLN A 1 83 ? 8.011 -1.516 -22.121 1.00 60.50 83 GLN A C 1
ATOM 698 O O . GLN A 1 83 ? 9.215 -1.445 -22.367 1.00 60.50 83 GLN A O 1
ATOM 703 N N . ASN A 1 84 ? 7.080 -0.969 -22.898 1.00 55.97 84 ASN A N 1
ATOM 704 C CA . ASN A 1 84 ? 7.311 -0.314 -24.177 1.00 55.97 84 ASN A CA 1
ATOM 705 C C . ASN A 1 84 ? 8.387 0.787 -24.059 1.00 55.97 84 ASN A C 1
ATOM 707 O O . ASN A 1 84 ? 8.288 1.644 -23.180 1.00 55.97 84 ASN A O 1
ATOM 711 N N . LYS A 1 85 ? 9.370 0.820 -24.976 1.00 55.56 85 LYS A N 1
ATOM 712 C CA . LYS A 1 85 ? 10.553 1.723 -24.960 1.00 55.56 85 LYS A CA 1
ATOM 713 C C . LYS A 1 85 ? 10.241 3.236 -24.950 1.00 55.56 85 LYS A C 1
ATOM 715 O O . LYS A 1 85 ? 11.162 4.042 -25.007 1.00 55.56 85 LYS A O 1
ATOM 720 N N . ARG A 1 86 ? 8.962 3.628 -24.950 1.00 52.31 86 ARG A N 1
ATOM 721 C CA . ARG A 1 86 ? 8.490 5.017 -25.061 1.00 52.31 86 ARG A CA 1
ATOM 722 C C . ARG A 1 86 ? 8.153 5.688 -23.728 1.00 52.31 86 ARG A C 1
ATOM 724 O O . ARG A 1 86 ? 7.977 6.899 -23.733 1.00 52.31 86 ARG A O 1
ATOM 731 N N . LYS A 1 87 ? 8.019 4.953 -22.619 1.00 59.50 87 LYS A N 1
ATOM 732 C CA . LYS A 1 87 ? 7.739 5.574 -21.312 1.00 59.50 87 LYS A CA 1
ATOM 733 C C . LYS A 1 87 ? 9.043 5.966 -20.625 1.00 59.50 87 LYS A C 1
ATOM 735 O O . LYS A 1 87 ? 9.963 5.152 -20.563 1.00 59.50 87 LYS A O 1
ATOM 740 N N . SER A 1 88 ? 9.108 7.193 -20.110 1.00 64.94 88 SER A N 1
ATOM 741 C CA . SER A 1 88 ? 10.207 7.603 -19.238 1.00 64.94 88 SER A CA 1
ATOM 742 C C . SER A 1 88 ? 10.123 6.851 -17.896 1.00 64.94 88 SER A C 1
ATOM 744 O O . SER A 1 88 ? 9.044 6.423 -17.480 1.00 64.94 88 SER A O 1
ATOM 746 N N . GLU A 1 89 ? 11.258 6.655 -17.220 1.00 70.25 89 GLU A N 1
ATOM 747 C CA . GLU A 1 89 ? 11.324 5.984 -15.910 1.00 70.25 89 GLU A CA 1
ATOM 748 C C . GLU A 1 89 ? 10.349 6.555 -14.853 1.00 70.25 89 GLU A C 1
ATOM 750 O O . GLU A 1 89 ? 9.648 5.759 -14.219 1.00 70.25 89 GLU A O 1
ATOM 755 N N . PRO A 1 90 ? 10.226 7.889 -14.659 1.00 69.75 90 PRO A N 1
ATOM 756 C CA . PRO A 1 90 ? 9.279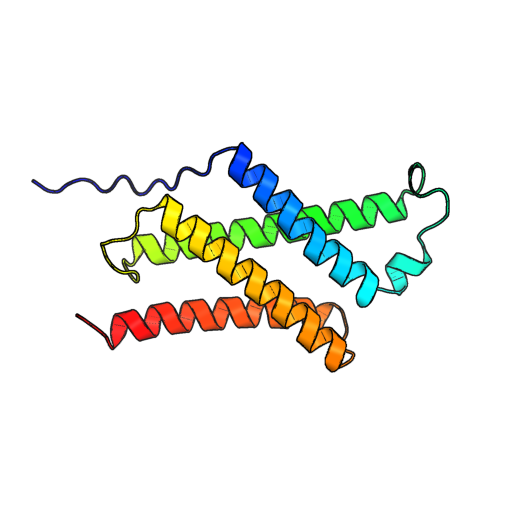 8.444 -13.689 1.00 69.75 90 PRO A CA 1
ATOM 757 C C . PRO A 1 90 ? 7.814 8.223 -14.087 1.00 69.75 90 PRO A C 1
ATOM 759 O O . PRO A 1 90 ? 6.991 7.923 -13.220 1.00 69.75 90 PRO A O 1
ATOM 762 N N . ASP A 1 91 ? 7.480 8.280 -15.381 1.00 72.50 91 ASP A N 1
ATOM 763 C CA . ASP A 1 91 ? 6.109 8.025 -15.848 1.00 72.50 91 ASP A CA 1
ATOM 764 C C . ASP A 1 91 ? 5.688 6.578 -15.587 1.00 72.50 91 ASP A C 1
ATOM 766 O O . ASP A 1 91 ? 4.524 6.295 -15.288 1.00 72.50 91 ASP A O 1
ATOM 770 N N . LEU A 1 92 ? 6.638 5.641 -15.680 1.00 76.81 92 LEU A N 1
ATOM 771 C CA . LEU A 1 92 ? 6.382 4.242 -15.369 1.00 76.81 92 LEU A CA 1
ATOM 772 C C . LEU A 1 92 ? 6.089 4.044 -13.878 1.00 76.81 92 LEU A C 1
ATOM 774 O O . LEU A 1 92 ? 5.172 3.293 -13.537 1.00 76.81 92 LEU A O 1
ATOM 778 N N . PHE A 1 93 ? 6.823 4.729 -13.000 1.00 79.75 93 PHE A N 1
ATOM 779 C CA . PHE A 1 93 ? 6.568 4.686 -11.562 1.00 79.75 93 PHE A CA 1
ATOM 780 C C . PHE A 1 93 ? 5.196 5.277 -11.217 1.00 79.75 93 PHE A C 1
ATOM 782 O O . PHE A 1 93 ? 4.397 4.622 -10.548 1.00 79.75 93 PHE A O 1
ATOM 789 N N . ILE A 1 94 ? 4.868 6.459 -11.747 1.00 78.88 94 ILE A N 1
ATOM 790 C CA . ILE A 1 94 ? 3.568 7.115 -11.523 1.00 78.88 94 ILE A CA 1
ATOM 791 C C . ILE A 1 94 ? 2.423 6.236 -12.035 1.00 78.88 94 ILE A C 1
ATOM 793 O O . ILE A 1 94 ? 1.465 5.974 -11.307 1.00 78.88 94 ILE A O 1
ATOM 797 N N . SER A 1 95 ? 2.544 5.703 -13.254 1.00 80.62 95 SER A N 1
ATOM 798 C CA . SER A 1 95 ? 1.571 4.755 -13.808 1.00 80.62 95 SER A CA 1
ATOM 799 C C . SER A 1 95 ? 1.426 3.521 -12.918 1.00 80.62 95 SER A C 1
ATOM 801 O O . SER A 1 95 ? 0.322 3.003 -12.765 1.00 80.62 95 SER A O 1
ATOM 803 N N . THR A 1 96 ? 2.524 3.050 -12.321 1.00 82.25 96 THR A N 1
ATOM 804 C CA . THR A 1 96 ? 2.500 1.896 -11.425 1.00 82.25 96 THR A CA 1
ATOM 805 C C . THR A 1 96 ? 1.754 2.188 -10.142 1.00 82.25 96 THR A C 1
ATOM 807 O O . THR A 1 96 ? 0.898 1.384 -9.775 1.00 82.25 96 THR A O 1
ATOM 810 N N . MET A 1 97 ? 2.016 3.343 -9.540 1.00 85.44 97 MET A N 1
ATOM 811 C CA . MET A 1 97 ? 1.342 3.824 -8.341 1.00 85.44 97 MET A CA 1
ATOM 812 C C . MET A 1 97 ? -0.161 4.028 -8.562 1.00 85.44 97 MET A C 1
ATOM 814 O O . MET A 1 97 ? -0.951 3.549 -7.755 1.00 85.44 97 MET A O 1
ATOM 818 N N . ILE A 1 98 ? -0.573 4.647 -9.675 1.00 84.56 98 ILE A N 1
ATOM 819 C CA . ILE A 1 98 ? -1.997 4.863 -10.002 1.00 84.56 98 ILE A CA 1
ATOM 820 C C . ILE A 1 98 ? -2.740 3.531 -10.143 1.00 84.56 98 ILE A C 1
ATOM 822 O O . ILE A 1 98 ? -3.797 3.350 -9.541 1.00 84.56 98 ILE A O 1
ATOM 826 N N . CYS A 1 99 ? -2.185 2.570 -10.890 1.00 83.56 99 CYS A N 1
ATOM 827 C CA . CYS A 1 99 ? -2.787 1.237 -10.986 1.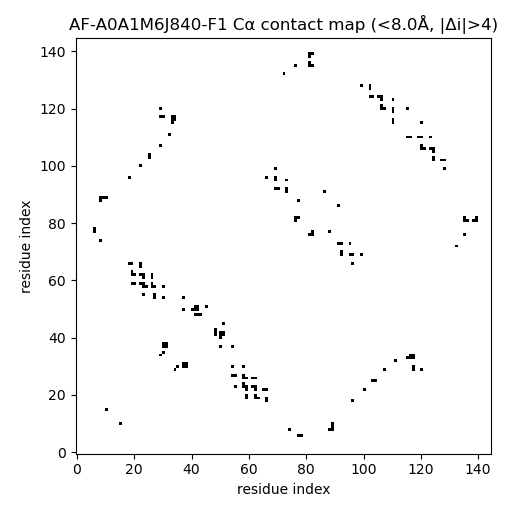00 83.56 99 CYS A CA 1
ATOM 828 C C . CYS A 1 99 ? -2.874 0.557 -9.613 1.00 83.56 99 CYS A C 1
ATOM 830 O O . CYS A 1 99 ? -3.863 -0.105 -9.324 1.00 83.56 99 CYS A O 1
ATOM 832 N N . SER A 1 100 ? -1.866 0.754 -8.761 1.00 84.75 100 SER A N 1
ATOM 833 C CA . SER A 1 100 ? -1.841 0.215 -7.400 1.00 84.75 100 SER A CA 1
ATOM 834 C C . SER A 1 100 ? -2.938 0.778 -6.506 1.00 84.75 100 SER A C 1
ATOM 836 O O . SER A 1 100 ? -3.552 0.036 -5.746 1.00 84.75 100 SER A O 1
ATOM 838 N N . ILE A 1 101 ? -3.216 2.077 -6.624 1.00 87.94 101 ILE A N 1
ATOM 839 C CA . ILE A 1 101 ? -4.348 2.712 -5.944 1.00 87.94 101 ILE A CA 1
ATOM 840 C C . ILE A 1 101 ? -5.656 2.079 -6.428 1.00 87.94 101 ILE A C 1
ATOM 842 O O . ILE A 1 101 ? -6.489 1.709 -5.609 1.00 87.94 101 ILE A O 1
ATOM 846 N N . GLY A 1 102 ? -5.802 1.863 -7.740 1.00 88.88 102 GLY A N 1
ATOM 847 C CA . GLY A 1 102 ? -6.942 1.130 -8.296 1.00 88.88 102 GLY A CA 1
ATOM 848 C C . GLY A 1 102 ? -7.103 -0.270 -7.693 1.00 88.88 102 GLY A C 1
ATOM 849 O O . GLY A 1 102 ? -8.215 -0.662 -7.354 1.00 88.88 102 GLY A O 1
ATOM 850 N N . TYR A 1 103 ? -6.003 -1.001 -7.490 1.00 90.62 103 TYR A N 1
ATOM 851 C CA . TYR A 1 103 ? -6.031 -2.321 -6.854 1.00 90.62 103 TYR A CA 1
ATOM 852 C C . TYR A 1 103 ? -6.454 -2.273 -5.391 1.00 90.62 103 TYR A C 1
ATOM 854 O O . TYR A 1 103 ? -7.260 -3.105 -4.985 1.00 90.62 103 TYR A O 1
ATOM 862 N N . LEU A 1 104 ? -5.967 -1.299 -4.619 1.00 91.75 104 LEU A N 1
ATOM 863 C CA . LEU A 1 104 ? -6.410 -1.099 -3.238 1.00 91.75 104 LEU A CA 1
ATOM 864 C C . LEU A 1 104 ? -7.903 -0.762 -3.181 1.00 91.75 104 LEU A C 1
ATOM 866 O O . LEU A 1 104 ? -8.619 -1.347 -2.373 1.00 91.75 104 LEU A O 1
ATOM 870 N N . SER A 1 105 ? -8.395 0.098 -4.074 1.00 93.12 105 SER A N 1
ATOM 871 C CA . SER A 1 105 ? -9.823 0.426 -4.169 1.00 93.12 105 SER A CA 1
ATOM 872 C C . SER A 1 105 ? -10.681 -0.787 -4.533 1.00 93.12 105 SER A C 1
ATOM 874 O O . SER A 1 105 ? -11.714 -1.019 -3.911 1.00 93.12 105 SER A O 1
ATOM 876 N N . CYS A 1 106 ? -10.260 -1.589 -5.517 1.00 92.88 106 CYS A N 1
ATOM 877 C CA . CYS A 1 106 ? -10.968 -2.818 -5.880 1.00 92.88 106 CYS A CA 1
ATOM 878 C C . CYS A 1 106 ? -10.935 -3.849 -4.747 1.00 92.88 106 CYS A C 1
ATOM 880 O O . CYS A 1 106 ? -11.953 -4.480 -4.484 1.00 92.88 106 CYS A O 1
ATOM 882 N N . ALA A 1 107 ? -9.796 -4.002 -4.066 1.00 93.62 107 ALA A N 1
ATOM 883 C CA . ALA A 1 107 ? -9.666 -4.898 -2.923 1.00 93.62 107 ALA A CA 1
ATOM 884 C C . ALA A 1 107 ? -10.582 -4.465 -1.773 1.00 93.62 107 ALA A C 1
ATOM 886 O O . ALA A 1 107 ? -11.300 -5.304 -1.247 1.00 93.62 107 ALA A O 1
ATOM 887 N N . LEU A 1 108 ? -10.623 -3.169 -1.441 1.00 94.06 108 LEU A N 1
ATOM 888 C CA . LEU A 1 108 ? -11.565 -2.610 -0.465 1.00 94.06 108 LEU A CA 1
ATOM 889 C C . LEU A 1 108 ? -13.013 -2.942 -0.834 1.00 94.06 108 LEU A C 1
ATOM 891 O O . LEU A 1 108 ? -13.751 -3.461 -0.004 1.00 94.06 108 LEU A O 1
ATOM 895 N N . LEU A 1 109 ? -13.409 -2.667 -2.081 1.00 94.62 109 LEU A N 1
ATOM 896 C CA . LEU A 1 109 ? -14.783 -2.871 -2.538 1.00 94.62 109 LEU A CA 1
ATOM 897 C C . LEU A 1 109 ? -15.189 -4.348 -2.497 1.00 94.62 109 LEU A C 1
ATOM 899 O O . LEU A 1 109 ? -16.261 -4.672 -1.998 1.00 94.62 109 LEU A O 1
ATOM 903 N N . ILE A 1 110 ? -14.342 -5.241 -3.010 1.00 93.00 110 ILE A N 1
ATOM 904 C CA . ILE A 1 110 ? -14.614 -6.684 -3.015 1.00 93.00 110 ILE A CA 1
ATOM 905 C C . ILE A 1 110 ? -14.679 -7.210 -1.585 1.00 93.00 110 ILE A C 1
ATOM 907 O O . ILE A 1 110 ? -15.609 -7.938 -1.254 1.00 93.00 110 ILE A O 1
ATOM 911 N N . ASN A 1 111 ? -13.728 -6.815 -0.736 1.00 94.38 111 ASN A N 1
ATOM 912 C CA . ASN A 1 111 ? -13.694 -7.257 0.653 1.00 94.38 111 ASN A CA 1
ATOM 913 C C . ASN A 1 111 ? -14.927 -6.785 1.431 1.00 94.38 111 ASN A C 1
ATOM 915 O O . ASN A 1 111 ? -15.477 -7.545 2.218 1.00 94.38 111 ASN A O 1
ATOM 919 N N . TYR A 1 112 ? -15.391 -5.564 1.153 1.00 92.06 112 TYR A N 1
ATOM 920 C CA . TYR A 1 112 ? -16.615 -5.014 1.727 1.00 92.06 112 TYR A CA 1
ATOM 921 C C . TYR A 1 112 ? -17.874 -5.744 1.250 1.00 92.06 112 TYR A C 1
ATOM 923 O O . TYR A 1 112 ? -18.718 -6.100 2.062 1.00 92.06 112 TYR A O 1
ATOM 931 N N . ILE A 1 113 ? -18.003 -6.007 -0.055 1.00 94.62 113 ILE A N 1
ATOM 932 C CA . ILE A 1 113 ? -19.171 -6.709 -0.616 1.00 94.62 113 ILE A CA 1
ATOM 933 C C . ILE A 1 113 ? -19.261 -8.153 -0.108 1.00 94.62 113 ILE A C 1
ATOM 935 O O . ILE A 1 113 ? -20.361 -8.666 0.082 1.00 94.62 113 ILE A O 1
ATOM 939 N N . LEU A 1 114 ? -18.118 -8.814 0.071 1.00 93.38 114 LEU A N 1
ATOM 940 C CA . LEU A 1 114 ? -18.050 -10.207 0.513 1.00 93.38 114 LEU A CA 1
ATOM 941 C C . LEU A 1 114 ? -18.031 -10.364 2.039 1.00 93.38 114 LEU A C 1
ATOM 943 O O . LEU A 1 114 ? -18.005 -11.497 2.507 1.00 93.38 114 LEU A O 1
ATOM 947 N N . ASP A 1 115 ? -18.060 -9.254 2.782 1.00 90.69 115 ASP A N 1
ATOM 948 C CA . ASP A 1 115 ? -18.034 -9.218 4.248 1.00 90.69 115 ASP A CA 1
ATOM 949 C C . ASP A 1 115 ? -16.877 -10.039 4.846 1.00 90.69 115 ASP A C 1
ATOM 951 O O . ASP A 1 115 ? -17.037 -10.867 5.743 1.00 90.69 115 ASP A O 1
ATOM 955 N N . TYR A 1 116 ? -15.682 -9.851 4.283 1.00 92.56 116 TYR A N 1
ATOM 956 C CA . TYR A 1 116 ? -14.481 -10.553 4.722 1.00 92.56 116 TYR A CA 1
ATOM 957 C C . TYR A 1 116 ? -13.618 -9.716 5.663 1.00 92.56 116 TYR A C 1
ATOM 959 O O . TYR A 1 116 ? -13.681 -8.487 5.713 1.00 92.56 116 TYR A O 1
ATOM 967 N N . ASP A 1 117 ? -12.752 -10.407 6.403 1.00 90.94 117 ASP A N 1
ATOM 968 C CA . ASP A 1 117 ? -11.847 -9.777 7.356 1.00 90.94 117 ASP A CA 1
ATOM 969 C C . ASP A 1 117 ? -10.729 -8.959 6.678 1.00 90.94 117 ASP A C 1
ATOM 971 O O . ASP A 1 117 ? -10.517 -8.962 5.460 1.00 90.94 117 ASP A O 1
ATOM 975 N N . PHE A 1 118 ? -9.959 -8.250 7.500 1.00 90.25 118 PHE A N 1
ATOM 976 C CA . PHE A 1 118 ? -8.821 -7.460 7.037 1.00 90.25 118 PHE A CA 1
ATOM 977 C C . PHE A 1 118 ? -7.722 -8.300 6.365 1.00 90.25 118 PHE A C 1
ATOM 979 O O . PHE A 1 118 ? -7.009 -7.804 5.490 1.00 90.25 118 PHE A O 1
ATOM 986 N N . GLY A 1 119 ? -7.568 -9.569 6.754 1.00 92.19 119 GLY A N 1
ATOM 987 C CA . GLY A 1 119 ? -6.591 -10.475 6.154 1.00 92.19 119 GLY A CA 1
ATOM 988 C C . GLY A 1 119 ? -6.886 -10.722 4.676 1.00 92.19 119 GLY A C 1
ATOM 989 O O . GLY A 1 119 ? -5.972 -10.670 3.847 1.00 92.19 119 GLY A O 1
ATOM 990 N N . HIS A 1 120 ? -8.161 -10.900 4.329 1.00 93.94 120 HIS A N 1
ATOM 991 C CA . HIS A 1 120 ? -8.609 -11.059 2.945 1.00 93.94 120 HIS A CA 1
ATOM 992 C C . HIS A 1 120 ? -8.404 -9.785 2.123 1.00 93.94 120 HIS A C 1
ATOM 994 O O . HIS A 1 120 ? -7.926 -9.874 0.991 1.00 93.94 120 HIS A O 1
ATOM 1000 N N . PHE A 1 121 ? -8.653 -8.600 2.694 1.00 93.44 121 PHE A N 1
ATOM 1001 C CA . PHE A 1 121 ? -8.347 -7.329 2.028 1.00 93.44 121 PHE A CA 1
ATOM 1002 C C . PHE A 1 121 ? -6.872 -7.263 1.614 1.00 93.44 121 PHE A C 1
ATOM 1004 O O . PHE A 1 121 ? -6.556 -6.975 0.453 1.00 93.44 121 PHE A O 1
ATOM 1011 N N . ILE A 1 122 ? -5.969 -7.584 2.545 1.00 90.69 122 ILE A N 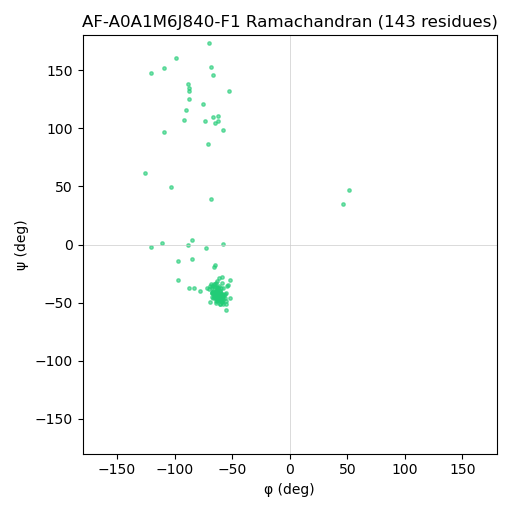1
ATOM 1012 C CA . ILE A 1 122 ? -4.533 -7.617 2.275 1.00 90.69 122 ILE A CA 1
ATOM 1013 C C . ILE A 1 122 ? -4.226 -8.650 1.180 1.00 90.69 122 ILE A C 1
ATOM 1015 O O . ILE A 1 122 ? -3.547 -8.322 0.204 1.00 90.69 122 ILE A O 1
ATOM 1019 N N . ALA A 1 123 ? -4.777 -9.862 1.281 1.00 91.81 123 ALA A N 1
ATOM 1020 C CA . ALA A 1 123 ? -4.581 -10.913 0.285 1.00 91.81 123 ALA A CA 1
ATOM 1021 C C . ALA A 1 123 ? -5.042 -10.493 -1.123 1.00 91.81 123 ALA A C 1
ATOM 1023 O O . ALA A 1 123 ? -4.296 -10.681 -2.085 1.00 91.81 123 ALA A O 1
ATOM 1024 N N . TYR A 1 124 ? -6.217 -9.871 -1.260 1.00 91.19 124 TYR A N 1
ATOM 1025 C CA . TYR A 1 124 ? -6.715 -9.371 -2.546 1.00 91.19 124 TYR A CA 1
ATOM 1026 C C . TYR A 1 124 ? -5.849 -8.260 -3.117 1.00 91.19 124 TYR A C 1
ATOM 1028 O O . TYR A 1 124 ? -5.552 -8.267 -4.315 1.00 91.19 124 TYR A O 1
ATOM 1036 N N . ALA A 1 125 ? -5.401 -7.334 -2.271 1.00 88.25 125 ALA A N 1
ATOM 1037 C CA . ALA A 1 125 ? -4.502 -6.277 -2.697 1.00 88.25 125 ALA A CA 1
ATOM 1038 C C . ALA A 1 125 ? -3.221 -6.886 -3.309 1.00 88.25 125 ALA A C 1
ATOM 1040 O O . ALA A 1 125 ? -2.868 -6.579 -4.454 1.00 88.25 125 ALA A O 1
ATOM 1041 N N . PHE A 1 126 ? -2.567 -7.815 -2.603 1.00 85.75 126 PHE A N 1
ATOM 1042 C CA . PHE A 1 126 ? -1.377 -8.508 -3.115 1.00 85.75 126 PHE A CA 1
ATOM 1043 C C . PHE A 1 126 ? -1.668 -9.355 -4.362 1.00 85.75 126 PHE A C 1
ATOM 1045 O O . PHE A 1 126 ? -0.853 -9.373 -5.289 1.00 85.75 126 PHE A O 1
ATOM 1052 N N . LEU A 1 127 ? -2.830 -10.012 -4.430 1.00 89.56 127 LEU A N 1
ATOM 1053 C CA . LEU A 1 127 ? -3.243 -10.808 -5.584 1.00 89.56 127 LEU A CA 1
ATOM 1054 C C . LEU A 1 127 ? -3.335 -9.954 -6.854 1.00 89.56 127 LEU A C 1
ATOM 1056 O O . LEU A 1 127 ? -2.794 -10.345 -7.889 1.00 89.56 127 LEU A O 1
ATOM 1060 N N . PHE A 1 128 ? -3.954 -8.773 -6.793 1.00 88.94 128 PHE A N 1
ATOM 1061 C CA . PHE A 1 128 ? -4.033 -7.880 -7.953 1.00 88.94 128 PHE A CA 1
ATOM 1062 C C . PHE A 1 128 ? -2.658 -7.420 -8.435 1.00 88.94 128 PHE A C 1
ATOM 1064 O O . PHE A 1 128 ? -2.409 -7.347 -9.644 1.00 88.94 128 PHE A O 1
ATOM 1071 N N . LEU A 1 129 ? -1.733 -7.173 -7.506 1.00 84.50 129 LEU A N 1
ATOM 1072 C CA . LEU A 1 129 ? -0.362 -6.846 -7.871 1.00 84.50 129 LEU A CA 1
ATOM 1073 C C . LEU A 1 129 ? 0.358 -8.033 -8.530 1.00 84.50 129 LEU A C 1
ATOM 1075 O O . LEU A 1 129 ? 1.044 -7.854 -9.540 1.00 84.50 129 LEU A O 1
ATOM 1079 N N . ALA A 1 130 ? 0.174 -9.244 -8.002 1.00 85.62 130 ALA A N 1
ATOM 1080 C CA . ALA A 1 130 ? 0.738 -10.463 -8.573 1.00 85.62 130 ALA A CA 1
ATOM 1081 C C . ALA A 1 130 ? 0.201 -10.726 -9.989 1.00 85.62 130 ALA A C 1
ATOM 1083 O O . ALA A 1 130 ? 0.985 -10.968 -10.910 1.00 85.62 130 ALA A O 1
ATOM 1084 N N . ILE A 1 131 ? -1.113 -10.583 -10.198 1.00 87.06 131 ILE A N 1
ATOM 1085 C CA . ILE A 1 131 ? -1.750 -10.695 -11.520 1.00 87.06 131 ILE A CA 1
ATOM 1086 C C . ILE A 1 131 ? -1.116 -9.705 -12.499 1.00 87.06 131 ILE A C 1
ATOM 1088 O O . ILE A 1 131 ? -0.797 -10.073 -13.630 1.00 87.06 131 ILE A O 1
ATOM 1092 N N . ARG A 1 132 ? -0.862 -8.463 -12.071 1.00 82.25 132 ARG A N 1
ATOM 1093 C CA . ARG A 1 132 ? -0.198 -7.462 -12.912 1.00 82.25 132 ARG A CA 1
ATOM 1094 C C . ARG A 1 132 ? 1.222 -7.868 -13.306 1.00 82.25 132 ARG A C 1
ATOM 1096 O O . ARG A 1 132 ? 1.604 -7.655 -14.458 1.00 82.25 132 ARG A O 1
ATOM 1103 N N . ILE A 1 133 ? 2.008 -8.416 -12.379 1.00 80.81 133 ILE A N 1
ATOM 1104 C CA . ILE A 1 133 ? 3.363 -8.911 -12.671 1.00 80.81 133 ILE A CA 1
ATOM 1105 C C . ILE A 1 133 ? 3.296 -10.018 -13.716 1.00 80.81 133 ILE A C 1
ATOM 1107 O O . ILE A 1 133 ? 3.970 -9.930 -14.743 1.00 80.81 133 ILE A O 1
ATOM 1111 N N . ILE A 1 134 ? 2.446 -11.019 -13.479 1.00 84.69 134 ILE A N 1
ATOM 1112 C CA . ILE A 1 134 ? 2.255 -12.152 -14.388 1.00 84.69 134 ILE A CA 1
ATOM 1113 C C . ILE A 1 134 ? 1.831 -11.644 -15.767 1.00 84.69 134 ILE A C 1
ATOM 1115 O O . ILE A 1 134 ? 2.415 -12.041 -16.772 1.00 84.69 134 ILE A O 1
ATOM 1119 N N . TRP A 1 135 ? 0.887 -10.703 -15.824 1.00 83.50 135 TRP A N 1
ATOM 1120 C CA . TRP A 1 135 ? 0.440 -10.090 -17.071 1.00 83.50 135 TRP A CA 1
ATOM 1121 C C . TRP A 1 135 ? 1.558 -9.332 -17.795 1.00 83.50 135 TRP A C 1
ATOM 1123 O O . TRP A 1 135 ? 1.695 -9.444 -19.013 1.00 83.50 135 TRP A O 1
ATOM 1133 N N . ALA A 1 136 ? 2.392 -8.577 -17.079 1.00 76.19 136 ALA A N 1
ATOM 1134 C CA . ALA A 1 136 ? 3.515 -7.861 -17.682 1.00 76.19 136 ALA A CA 1
ATOM 1135 C C . ALA A 1 136 ? 4.569 -8.829 -18.248 1.00 76.19 136 ALA A C 1
ATOM 1137 O O . ALA A 1 136 ? 5.052 -8.633 -19.363 1.00 76.19 136 ALA A O 1
ATOM 1138 N N . VAL A 1 137 ? 4.874 -9.909 -17.524 1.00 79.62 137 VAL A N 1
ATOM 1139 C CA . VAL A 1 137 ? 5.783 -10.965 -17.995 1.00 79.62 137 VAL A CA 1
ATOM 1140 C C . VAL A 1 137 ? 5.193 -11.673 -19.214 1.00 79.62 137 VAL A C 1
ATOM 1142 O O . VAL A 1 137 ? 5.847 -11.753 -20.253 1.00 79.62 137 VAL A O 1
ATOM 1145 N N . PHE A 1 138 ? 3.939 -12.117 -19.134 1.00 81.69 138 PHE A N 1
ATOM 1146 C CA . PHE A 1 138 ? 3.264 -12.821 -20.222 1.00 81.69 138 PHE A CA 1
ATOM 1147 C C . PHE A 1 138 ? 3.145 -11.951 -21.477 1.00 81.69 138 PHE A C 1
ATOM 1149 O O . PHE A 1 138 ? 3.503 -12.382 -22.573 1.00 81.69 138 PHE A O 1
ATOM 1156 N N . SER A 1 139 ? 2.715 -10.697 -21.323 1.00 73.50 139 SER A N 1
ATOM 1157 C CA . SER A 1 139 ? 2.571 -9.782 -22.457 1.00 73.50 139 SER A CA 1
ATOM 1158 C C . SER A 1 139 ? 3.910 -9.509 -23.148 1.00 73.50 139 SER A C 1
ATOM 1160 O O . SER A 1 139 ? 3.963 -9.496 -24.374 1.00 73.50 139 SER A O 1
ATOM 1162 N N . SER A 1 140 ? 5.011 -9.404 -22.400 1.00 69.00 140 SER A N 1
ATOM 1163 C CA . SER A 1 140 ? 6.350 -9.266 -22.987 1.00 69.00 140 SER A CA 1
ATOM 1164 C C . SER A 1 140 ? 6.854 -10.527 -23.713 1.00 69.00 140 SER A C 1
ATOM 1166 O O . SER A 1 140 ? 7.573 -10.418 -24.707 1.00 69.00 140 SER A O 1
ATOM 1168 N N . ALA A 1 141 ? 6.492 -11.720 -23.226 1.00 71.19 141 ALA A N 1
ATOM 1169 C CA . ALA A 1 141 ? 6.970 -12.991 -23.762 1.00 71.19 141 ALA A CA 1
ATOM 1170 C C . ALA A 1 141 ? 6.244 -13.369 -25.060 1.00 71.19 141 ALA A C 1
ATOM 1172 O O . ALA A 1 141 ? 6.879 -13.849 -26.000 1.00 71.19 141 ALA A O 1
ATOM 1173 N N . PHE A 1 142 ? 4.932 -13.120 -25.120 1.00 64.62 142 PHE A N 1
ATOM 1174 C CA . PHE A 1 142 ? 4.080 -13.531 -26.238 1.00 64.62 142 PHE A CA 1
ATOM 1175 C C . PHE A 1 142 ? 3.838 -12.425 -27.271 1.00 64.62 142 PHE A C 1
ATOM 1177 O O . PHE A 1 142 ? 3.726 -12.724 -28.457 1.00 64.62 142 PHE A O 1
ATOM 1184 N N . PHE A 1 143 ? 3.820 -11.149 -26.872 1.00 59.72 143 PHE A N 1
ATOM 1185 C CA . PHE A 1 143 ? 3.600 -10.022 -27.787 1.00 59.72 143 PHE A CA 1
ATOM 1186 C C . PHE A 1 143 ? 4.905 -9.285 -28.107 1.00 59.72 143 PHE A C 1
ATOM 1188 O O . PHE A 1 143 ? 4.969 -8.057 -28.024 1.00 59.72 143 PHE A O 1
ATOM 1195 N N . LYS A 1 144 ? 5.954 -10.028 -28.496 1.00 48.81 144 LYS A N 1
ATOM 1196 C CA . LYS A 1 144 ? 7.155 -9.438 -29.112 1.00 48.81 144 LYS A CA 1
ATOM 1197 C C . LYS A 1 144 ? 6.744 -8.663 -30.374 1.00 48.81 144 LYS A C 1
ATOM 1199 O O . LYS A 1 144 ? 6.562 -9.256 -31.433 1.00 48.81 144 LYS A O 1
ATOM 1204 N N . LYS A 1 145 ? 6.603 -7.345 -30.250 1.00 42.34 145 LYS A N 1
ATOM 1205 C CA . LYS A 1 145 ? 6.719 -6.387 -31.353 1.00 42.34 145 LYS A CA 1
ATOM 1206 C C . LYS A 1 145 ? 8.052 -5.664 -31.236 1.00 42.34 145 LYS A C 1
ATOM 1208 O O . LYS A 1 145 ? 8.374 -5.208 -30.115 1.00 42.34 145 LYS A O 1
#

Foldseek 3Di:
DPDPPPLDLDDDPVNVVCQLVVQLVLQLVLCVQFVVVLVVQQDPPNVPGPSNVVSSVVSSVVSNVLLVVLVVLLSVCVVVVLDDPPDDSVNSSVVSSVVLVVQSVVLSVVCNVVVHHSVSSVVSSVVSVVVVSVVSVVCSVPVDD

Radius of gyration: 18.07 Å; Cα contacts (8 Å, |Δi|>4): 104; chains: 1; bounding box: 47×29×54 Å

Organism: NCBI:txid683124